Protein AF-A0A0F0GKJ9-F1 (afdb_monomer_lite)

Structure (mmCIF, N/CA/C/O backbone):
data_AF-A0A0F0GKJ9-F1
#
_entry.id   AF-A0A0F0GKJ9-F1
#
loop_
_atom_site.group_PDB
_atom_site.id
_atom_site.type_symbol
_atom_site.label_atom_id
_atom_site.label_alt_id
_atom_site.label_comp_id
_atom_site.label_asym_id
_atom_site.label_entity_id
_atom_site.label_seq_id
_atom_site.pdbx_PDB_ins_code
_atom_site.Cartn_x
_atom_site.Cartn_y
_atom_site.Cartn_z
_atom_site.occupancy
_atom_site.B_iso_or_equiv
_atom_site.auth_seq_id
_atom_site.auth_comp_id
_atom_site.auth_asym_id
_atom_site.auth_atom_id
_atom_site.pdbx_PDB_model_num
ATOM 1 N N . MET A 1 1 ? 2.400 -20.852 0.705 1.00 48.22 1 MET A N 1
ATOM 2 C CA . MET A 1 1 ? 1.815 -19.519 0.933 1.00 48.22 1 MET A CA 1
ATOM 3 C C . MET A 1 1 ? 2.844 -18.788 1.758 1.00 48.22 1 MET A C 1
ATOM 5 O O . MET A 1 1 ? 2.996 -19.125 2.924 1.00 48.22 1 MET A O 1
ATOM 9 N N . GLU A 1 2 ? 3.649 -17.947 1.120 1.00 63.81 2 GLU A N 1
ATOM 10 C CA . GLU A 1 2 ? 4.568 -17.064 1.841 1.00 63.81 2 GLU A CA 1
ATOM 11 C C . GLU A 1 2 ? 3.755 -15.886 2.392 1.00 63.81 2 GLU A C 1
ATOM 13 O O . GLU A 1 2 ? 2.778 -15.458 1.771 1.00 63.81 2 GLU A O 1
ATOM 18 N N . GLY A 1 3 ? 4.054 -15.487 3.629 1.00 77.69 3 GLY A N 1
ATOM 19 C CA . GLY A 1 3 ? 3.411 -14.355 4.296 1.00 77.69 3 GLY A CA 1
ATOM 20 C C . GLY A 1 3 ? 3.979 -13.022 3.810 1.00 77.69 3 GLY A C 1
ATOM 21 O O . GLY A 1 3 ? 4.722 -12.982 2.834 1.00 77.69 3 GLY A O 1
ATOM 22 N N . LEU A 1 4 ? 3.650 -11.929 4.503 1.00 86.44 4 LEU A N 1
ATOM 23 C CA . LEU A 1 4 ? 4.326 -10.653 4.262 1.00 86.44 4 LEU A CA 1
ATOM 24 C C . LEU A 1 4 ? 5.815 -10.754 4.637 1.00 86.44 4 LEU A C 1
ATOM 26 O O . LEU A 1 4 ? 6.140 -11.444 5.612 1.00 86.44 4 LEU A O 1
ATOM 30 N N . PRO A 1 5 ? 6.709 -10.074 3.899 1.00 85.38 5 PRO A N 1
ATOM 31 C CA . PRO A 1 5 ? 8.111 -9.988 4.281 1.00 85.38 5 PRO A CA 1
ATOM 32 C C . PRO A 1 5 ? 8.245 -9.255 5.622 1.00 85.38 5 PRO A C 1
ATOM 34 O O . PRO A 1 5 ? 7.484 -8.335 5.908 1.00 85.38 5 PRO A O 1
ATOM 37 N N . ALA A 1 6 ? 9.216 -9.656 6.446 1.00 81.75 6 ALA A N 1
ATOM 38 C CA . ALA A 1 6 ? 9.516 -8.940 7.689 1.00 81.75 6 ALA A CA 1
ATOM 39 C C . ALA A 1 6 ? 10.100 -7.544 7.415 1.00 81.75 6 ALA A C 1
ATOM 41 O O . ALA A 1 6 ? 9.825 -6.610 8.156 1.00 81.75 6 ALA A O 1
ATOM 42 N N . GLN A 1 7 ? 10.878 -7.417 6.339 1.00 80.62 7 GLN A N 1
ATOM 43 C CA . GLN A 1 7 ? 11.460 -6.164 5.880 1.00 80.62 7 GLN A CA 1
ATOM 44 C C . GLN A 1 7 ? 11.441 -6.136 4.351 1.00 80.62 7 GLN A C 1
ATOM 46 O O . GLN A 1 7 ? 11.796 -7.121 3.699 1.00 80.62 7 GLN A O 1
ATOM 51 N N . HIS A 1 8 ? 11.006 -5.015 3.797 1.00 89.12 8 HIS A N 1
ATOM 52 C CA . HIS A 1 8 ? 10.960 -4.708 2.378 1.00 89.12 8 HIS A CA 1
ATOM 53 C C . HIS A 1 8 ? 11.081 -3.185 2.227 1.00 89.12 8 HIS A C 1
ATOM 55 O O . HIS A 1 8 ? 10.686 -2.436 3.111 1.00 89.12 8 HIS A O 1
ATOM 61 N N . GLU A 1 9 ? 11.600 -2.694 1.112 1.00 86.94 9 GLU A N 1
ATOM 62 C CA . GLU A 1 9 ? 11.863 -1.253 0.937 1.00 86.94 9 GLU A CA 1
ATOM 63 C C . GLU A 1 9 ? 10.610 -0.388 1.017 1.00 86.94 9 GLU A C 1
ATOM 65 O O . GLU A 1 9 ? 10.639 0.735 1.497 1.00 86.94 9 GLU A O 1
ATOM 70 N N . LEU A 1 10 ? 9.489 -0.948 0.576 1.00 91.44 10 LEU A N 1
ATOM 71 C CA . LEU A 1 10 ? 8.177 -0.317 0.668 1.00 91.44 10 LEU A CA 1
ATOM 72 C C . LEU A 1 10 ? 7.390 -0.701 1.928 1.00 91.44 10 LEU A C 1
ATOM 74 O O . LEU A 1 10 ? 6.224 -0.328 2.045 1.00 91.44 10 LEU A O 1
ATOM 78 N N . PHE A 1 11 ? 7.948 -1.532 2.810 1.00 93.75 11 PHE A N 1
ATOM 79 C CA . PHE A 1 11 ? 7.198 -2.095 3.928 1.00 93.75 11 PHE A CA 1
ATOM 80 C C . PHE A 1 11 ? 8.101 -2.607 5.057 1.00 93.75 11 PHE A C 1
ATOM 82 O O . PHE A 1 11 ? 8.831 -3.584 4.900 1.00 93.75 11 PHE A O 1
ATOM 89 N N . ASP A 1 12 ? 7.947 -2.012 6.233 1.00 94.38 12 ASP A N 1
ATOM 90 C CA . ASP A 1 12 ? 8.527 -2.482 7.489 1.00 94.38 12 ASP A CA 1
ATOM 91 C C . ASP A 1 12 ? 7.428 -3.113 8.355 1.00 94.38 12 ASP A C 1
ATOM 93 O O . ASP A 1 12 ? 6.421 -2.463 8.669 1.00 94.38 12 ASP A O 1
ATOM 97 N N . ALA A 1 13 ? 7.588 -4.391 8.706 1.00 94.25 13 ALA A N 1
ATOM 98 C CA . ALA A 1 13 ? 6.604 -5.107 9.507 1.00 94.25 13 ALA A CA 1
ATOM 99 C C . ALA A 1 13 ? 6.689 -4.683 10.973 1.00 94.25 13 ALA A C 1
ATOM 101 O O . ALA A 1 13 ? 7.762 -4.626 11.569 1.00 94.25 13 ALA A O 1
ATOM 102 N N . PHE A 1 14 ? 5.534 -4.484 11.598 1.00 94.06 14 PHE A N 1
ATOM 103 C CA . PHE A 1 14 ? 5.486 -4.266 13.038 1.00 94.06 14 PHE A CA 1
ATOM 104 C C . PHE A 1 14 ? 5.864 -5.529 13.806 1.00 94.06 14 PHE A C 1
ATOM 106 O O . PHE A 1 14 ? 5.479 -6.648 13.444 1.00 94.06 14 PHE A O 1
ATOM 113 N N . GLY A 1 15 ? 6.573 -5.348 14.923 1.00 90.31 15 GLY A N 1
ATOM 114 C CA . GLY A 1 15 ? 6.761 -6.414 15.888 1.00 90.31 15 GLY A CA 1
ATOM 115 C C . GLY A 1 15 ? 5.410 -6.903 16.433 1.00 90.31 15 GLY A C 1
ATOM 116 O O . GLY A 1 15 ? 4.432 -6.153 16.458 1.00 90.31 15 GLY A O 1
ATOM 117 N N . PRO A 1 16 ? 5.314 -8.145 16.942 1.00 87.00 16 PRO A N 1
ATOM 118 C CA . PRO A 1 16 ? 4.045 -8.697 17.427 1.00 87.00 16 PRO A CA 1
ATOM 119 C C . PRO A 1 16 ? 3.334 -7.844 18.491 1.00 87.00 16 PRO A C 1
ATOM 121 O O . PRO A 1 16 ? 2.112 -7.885 18.590 1.00 87.00 16 PRO A O 1
ATOM 124 N N . SER A 1 17 ? 4.086 -7.084 19.294 1.00 88.56 17 SER A N 1
ATOM 125 C CA . SER A 1 17 ? 3.555 -6.176 20.321 1.00 88.56 17 SER A CA 1
ATOM 126 C C . SER A 1 17 ? 3.095 -4.817 19.789 1.00 88.56 17 SER A C 1
ATOM 128 O O . SER A 1 17 ? 2.446 -4.078 20.522 1.00 88.56 17 SER A O 1
ATOM 130 N N . GLU A 1 18 ? 3.456 -4.478 18.555 1.00 90.75 18 GLU A N 1
ATOM 131 C CA . GLU A 1 18 ? 3.149 -3.201 17.900 1.00 90.75 18 GLU A CA 1
ATOM 132 C C . GLU A 1 18 ? 1.923 -3.304 16.982 1.00 90.75 18 GLU A C 1
ATOM 134 O O . GLU A 1 18 ? 1.378 -2.291 16.555 1.00 90.75 18 GLU A O 1
ATOM 139 N N . VAL A 1 19 ? 1.448 -4.522 16.708 1.00 92.38 19 VAL A N 1
ATOM 140 C CA . VAL A 1 19 ? 0.194 -4.754 15.986 1.00 92.38 19 VAL A CA 1
ATOM 141 C C . VAL A 1 19 ? -0.979 -4.276 16.841 1.00 92.38 19 VAL A C 1
ATOM 143 O O . VAL A 1 19 ? -1.277 -4.843 17.896 1.00 92.38 19 VAL A O 1
ATOM 146 N N . THR A 1 20 ? -1.678 -3.247 16.367 1.00 95.25 20 THR A N 1
ATOM 147 C CA . THR A 1 20 ? -2.812 -2.627 17.063 1.00 95.25 20 THR A CA 1
ATOM 148 C C . THR A 1 20 ? -4.071 -2.650 16.209 1.00 95.25 20 THR A C 1
ATOM 150 O O . THR A 1 20 ? -4.022 -2.628 14.981 1.00 95.25 20 THR A O 1
ATOM 153 N N . VAL A 1 21 ? -5.232 -2.681 16.868 1.00 96.56 21 VAL A N 1
ATOM 154 C CA . VAL A 1 21 ? -6.512 -2.355 16.232 1.00 96.56 21 VAL A CA 1
ATOM 155 C C . VAL A 1 21 ? -6.944 -0.988 16.730 1.00 96.56 21 VAL A C 1
ATOM 157 O O . VAL A 1 21 ? -7.144 -0.797 17.929 1.00 96.56 21 VAL A O 1
ATOM 160 N N . GLU A 1 22 ? -7.125 -0.052 15.811 1.00 95.50 22 GLU A N 1
ATOM 161 C CA . GLU A 1 22 ? -7.543 1.314 16.109 1.00 95.50 22 GLU A CA 1
ATOM 162 C C . GLU A 1 22 ? -8.843 1.631 15.369 1.00 95.50 22 GLU A C 1
ATOM 164 O O . GLU A 1 22 ? -9.114 1.110 14.287 1.00 95.50 22 GLU A O 1
ATOM 169 N N . THR A 1 23 ? -9.678 2.481 15.964 1.00 95.88 23 THR A N 1
ATOM 170 C CA . THR A 1 23 ? -10.858 3.033 15.288 1.00 95.88 23 THR A CA 1
ATOM 171 C C . THR A 1 23 ? -10.565 4.476 14.927 1.00 95.88 23 THR A C 1
ATOM 173 O O . THR A 1 23 ? -10.354 5.305 15.810 1.00 95.88 23 THR A O 1
ATOM 176 N N . LEU A 1 24 ? -10.544 4.768 13.630 1.00 92.19 24 LEU A N 1
ATOM 177 C CA . LEU A 1 24 ? -10.301 6.110 13.119 1.00 92.19 24 LEU A CA 1
ATOM 178 C C . LEU A 1 24 ? -11.505 7.020 13.387 1.00 92.19 24 LEU A C 1
ATOM 180 O O . LEU A 1 24 ? -12.622 6.557 13.621 1.00 92.19 24 LEU A O 1
ATOM 184 N N . THR A 1 25 ? -11.311 8.333 13.265 1.00 89.12 25 THR A N 1
ATOM 185 C CA . THR A 1 25 ? -12.385 9.340 13.382 1.00 89.12 25 THR A CA 1
ATOM 186 C C . THR A 1 25 ? -13.521 9.135 12.376 1.00 89.12 25 THR A C 1
ATOM 188 O O . THR A 1 25 ? -14.659 9.507 12.649 1.00 89.12 25 THR A O 1
ATOM 191 N N . SER A 1 26 ? -13.240 8.485 11.242 1.00 88.44 26 SER A N 1
ATOM 192 C CA . SER A 1 26 ? -14.238 8.058 10.253 1.00 88.44 26 SER A CA 1
ATOM 193 C C . SER A 1 26 ? -15.136 6.903 10.723 1.00 88.44 26 SER A C 1
ATOM 195 O O . SER A 1 26 ? -16.096 6.559 10.036 1.00 88.44 26 SER A O 1
ATOM 197 N N . GLY A 1 27 ? -14.829 6.277 11.864 1.00 92.44 27 GLY A N 1
ATOM 198 C CA . GLY A 1 27 ? -15.495 5.078 12.377 1.00 92.44 27 GLY A CA 1
ATOM 199 C C . GLY A 1 27 ? -14.968 3.765 11.790 1.00 92.44 27 GLY A C 1
ATOM 200 O O . GLY A 1 27 ? -15.430 2.695 12.183 1.00 92.44 27 GLY A O 1
ATOM 201 N N . ARG A 1 28 ? -13.999 3.816 10.866 1.00 93.81 28 ARG A N 1
ATOM 202 C CA . ARG A 1 28 ? -13.346 2.621 10.312 1.00 93.81 28 ARG 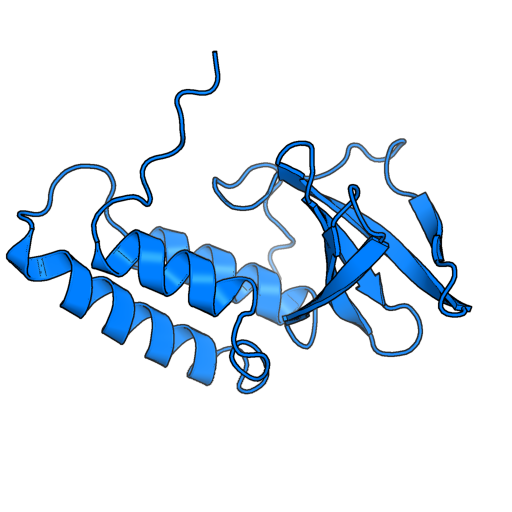A CA 1
ATOM 203 C C . ARG A 1 28 ? -12.416 2.003 11.351 1.00 93.81 28 ARG A C 1
ATOM 205 O O . ARG A 1 28 ? -11.610 2.714 11.947 1.00 93.81 28 ARG A O 1
ATOM 212 N N . SER A 1 29 ? -12.506 0.688 11.537 1.00 97.38 29 SER A N 1
ATOM 213 C CA . SER A 1 29 ? -11.588 -0.062 12.395 1.00 97.38 29 SER A CA 1
ATOM 214 C C . SER A 1 29 ? -10.490 -0.703 11.551 1.00 97.38 29 SER A C 1
ATOM 216 O O . SER A 1 29 ? -10.782 -1.488 10.643 1.00 97.38 29 SER A O 1
ATOM 218 N N . ILE A 1 30 ? -9.244 -0.344 11.848 1.00 98.12 30 ILE A N 1
ATOM 219 C CA . ILE A 1 30 ? -8.048 -0.741 11.108 1.00 98.12 30 ILE A CA 1
ATOM 220 C C . ILE A 1 30 ? -7.145 -1.574 12.021 1.00 98.12 30 ILE A C 1
ATOM 222 O O . ILE A 1 30 ? -6.840 -1.154 13.135 1.00 98.12 30 ILE A O 1
ATOM 226 N N . LEU A 1 31 ? -6.718 -2.743 11.542 1.00 97.69 31 LEU A N 1
ATOM 227 C CA . LEU A 1 31 ? -5.650 -3.540 12.147 1.00 97.69 31 LEU A CA 1
ATOM 228 C C . LEU A 1 31 ? -4.318 -3.126 11.515 1.00 97.69 31 LEU A C 1
ATOM 230 O O . LEU A 1 31 ? -4.056 -3.494 10.371 1.00 97.69 31 LEU A O 1
ATOM 234 N N . PHE A 1 32 ? -3.491 -2.378 12.234 1.00 97.56 32 PHE A N 1
ATOM 235 C CA . PHE A 1 32 ? -2.178 -1.948 11.763 1.00 97.56 32 PHE A CA 1
ATOM 236 C C . PHE A 1 32 ? -1.143 -3.064 11.889 1.00 97.56 32 PHE A C 1
ATOM 238 O O . PHE A 1 32 ? -1.073 -3.736 12.917 1.00 97.56 32 PHE A O 1
ATOM 245 N N . PHE A 1 33 ? -0.345 -3.265 10.840 1.00 96.31 33 PHE A N 1
ATOM 246 C CA . PHE A 1 33 ? 0.608 -4.381 10.766 1.00 96.31 33 PHE A CA 1
ATOM 247 C C . PHE A 1 33 ? 1.990 -4.003 10.217 1.00 96.31 33 PHE A C 1
ATOM 249 O O . PHE A 1 33 ? 2.879 -4.852 10.165 1.00 96.31 33 PHE A O 1
ATOM 256 N N . GLY A 1 34 ? 2.186 -2.752 9.809 1.00 95.88 34 GLY A N 1
ATOM 257 C CA . GLY A 1 34 ? 3.481 -2.252 9.368 1.00 95.88 34 GLY A CA 1
ATOM 258 C C . GLY A 1 34 ? 3.410 -0.800 8.929 1.00 95.88 34 GLY A C 1
ATOM 259 O O . GLY A 1 34 ? 2.376 -0.142 9.073 1.00 95.88 34 GLY A O 1
ATOM 260 N N . ARG A 1 35 ? 4.502 -0.302 8.364 1.00 95.56 35 ARG A N 1
ATOM 261 C CA . ARG A 1 35 ? 4.628 1.081 7.888 1.00 95.56 35 ARG A CA 1
ATOM 262 C C . ARG A 1 35 ? 5.436 1.165 6.603 1.00 95.56 35 ARG A C 1
ATOM 264 O O . ARG A 1 35 ? 6.205 0.263 6.293 1.00 95.56 35 ARG A O 1
ATOM 271 N N . TYR A 1 36 ? 5.233 2.252 5.871 1.00 93.25 36 TYR A N 1
ATOM 272 C CA . TYR A 1 36 ? 6.097 2.651 4.763 1.00 93.25 36 TYR A CA 1
ATOM 273 C C . TYR A 1 36 ? 7.209 3.582 5.257 1.00 93.25 36 TYR A C 1
ATOM 275 O O . TYR A 1 36 ? 8.377 3.375 4.961 1.00 93.25 36 TYR A O 1
ATOM 283 N N . ASN A 1 37 ? 6.835 4.577 6.063 1.00 91.25 37 ASN A N 1
ATOM 284 C CA . ASN A 1 37 ? 7.721 5.543 6.707 1.00 91.25 37 ASN A CA 1
ATOM 285 C C . ASN A 1 37 ? 7.082 6.012 8.028 1.00 91.25 37 ASN A C 1
ATOM 287 O O . ASN A 1 37 ? 6.023 5.515 8.422 1.00 91.25 37 ASN A O 1
ATOM 291 N N . ASP A 1 38 ? 7.694 6.985 8.701 1.00 89.56 38 ASP A N 1
ATOM 292 C CA . ASP A 1 38 ? 7.212 7.513 9.987 1.00 89.56 38 ASP A CA 1
ATOM 293 C C . ASP A 1 38 ? 5.831 8.184 9.928 1.00 89.56 38 ASP A C 1
ATOM 295 O O . ASP A 1 38 ? 5.204 8.393 10.961 1.00 89.56 38 ASP A O 1
ATOM 299 N N . TRP A 1 39 ? 5.328 8.500 8.734 1.00 92.38 39 TRP A N 1
ATOM 300 C CA . TRP A 1 39 ? 4.059 9.205 8.542 1.00 92.38 39 TRP A CA 1
ATOM 301 C C . TRP A 1 39 ? 2.969 8.336 7.916 1.00 92.38 39 TRP A C 1
ATOM 303 O O . TRP A 1 39 ? 1.827 8.788 7.796 1.00 92.38 39 TRP A O 1
ATOM 313 N N . GLN A 1 40 ? 3.297 7.117 7.487 1.00 95.25 40 GLN A N 1
ATOM 314 C CA . GLN A 1 40 ? 2.400 6.254 6.724 1.00 95.25 40 GLN A CA 1
ATOM 315 C C . GLN A 1 40 ? 2.415 4.832 7.275 1.00 95.25 40 GLN A C 1
ATOM 317 O O . GLN A 1 40 ? 3.375 4.079 7.095 1.00 95.25 40 GLN A O 1
ATOM 322 N N . ARG A 1 41 ? 1.300 4.440 7.897 1.00 96.81 41 ARG A N 1
ATOM 323 C CA . ARG A 1 41 ? 1.089 3.088 8.428 1.00 96.81 41 ARG A CA 1
ATOM 324 C C . ARG A 1 41 ? 0.204 2.265 7.504 1.00 96.81 41 ARG A C 1
ATOM 326 O O . ARG A 1 41 ? -0.823 2.746 7.028 1.00 96.81 41 ARG A O 1
ATOM 333 N N . PHE A 1 42 ? 0.558 1.002 7.306 1.00 97.94 42 PHE A N 1
ATOM 334 C CA . PHE A 1 42 ? -0.290 0.032 6.630 1.00 97.94 42 PHE A CA 1
ATOM 335 C C . PHE A 1 42 ? -1.171 -0.709 7.622 1.00 97.94 42 PHE A C 1
ATOM 337 O O . PHE A 1 42 ? -0.735 -1.148 8.692 1.00 97.94 42 PHE A O 1
ATOM 344 N N . GLY A 1 43 ? -2.423 -0.898 7.229 1.00 97.75 43 GLY A N 1
ATOM 345 C CA . GLY A 1 43 ? -3.369 -1.671 8.006 1.00 97.75 43 GLY A CA 1
ATOM 346 C C . GLY A 1 43 ? -4.388 -2.394 7.146 1.00 97.75 43 GLY A C 1
ATOM 347 O O . GLY A 1 43 ? -4.526 -2.136 5.953 1.00 97.75 43 GLY A O 1
ATOM 348 N N . VAL A 1 44 ? -5.096 -3.331 7.765 1.00 98.31 44 VAL A N 1
ATOM 349 C CA . VAL A 1 44 ? -6.247 -4.005 7.169 1.00 98.31 44 VAL A CA 1
ATOM 350 C C . VAL A 1 44 ? -7.510 -3.333 7.678 1.00 98.31 44 VAL A C 1
ATOM 352 O O . VAL A 1 44 ? -7.750 -3.286 8.885 1.00 98.31 44 VAL A O 1
ATOM 355 N N . ASP A 1 45 ? -8.343 -2.847 6.764 1.00 97.88 45 ASP A N 1
ATOM 356 C CA . ASP A 1 45 ? -9.708 -2.459 7.098 1.00 97.88 45 ASP A CA 1
ATOM 357 C C . ASP A 1 45 ? -10.494 -3.712 7.498 1.00 97.88 45 ASP A C 1
ATOM 359 O O . ASP A 1 45 ? -10.732 -4.608 6.687 1.00 97.88 45 ASP A O 1
ATOM 363 N N . THR A 1 46 ? -10.894 -3.785 8.765 1.00 97.56 46 THR A N 1
ATOM 364 C CA . THR A 1 46 ? -11.492 -4.996 9.349 1.00 97.56 46 THR A CA 1
ATOM 365 C C . THR A 1 46 ? -12.875 -5.332 8.790 1.00 97.56 46 THR A C 1
ATOM 367 O O . THR A 1 46 ? -13.313 -6.476 8.907 1.00 97.56 46 THR A O 1
ATOM 370 N N . ALA A 1 47 ? -13.561 -4.374 8.159 1.00 97.31 47 ALA A N 1
ATOM 371 C CA . ALA A 1 47 ? -14.862 -4.606 7.543 1.00 97.31 47 ALA A CA 1
ATOM 372 C C . ALA A 1 47 ? -14.736 -5.216 6.141 1.00 97.31 47 ALA A C 1
ATOM 374 O O . ALA A 1 47 ? -15.619 -5.959 5.713 1.00 97.31 47 ALA A O 1
ATOM 375 N N . THR A 1 48 ? -13.657 -4.900 5.419 1.00 96.94 48 THR A N 1
ATOM 376 C CA . THR A 1 48 ? -13.499 -5.273 4.000 1.00 96.94 48 THR A CA 1
ATOM 377 C C . THR A 1 48 ? -12.367 -6.261 3.732 1.00 96.94 48 THR A C 1
ATOM 379 O O . THR A 1 48 ? -12.389 -6.942 2.711 1.00 96.94 48 THR A O 1
ATOM 382 N N . GLY A 1 49 ? -11.380 -6.349 4.624 1.00 97.50 49 GLY A N 1
ATOM 383 C CA . GLY A 1 49 ? -10.142 -7.098 4.407 1.00 97.50 49 GLY A CA 1
ATOM 384 C C . GLY A 1 49 ? -9.132 -6.394 3.492 1.00 97.50 49 GLY A C 1
ATOM 385 O O . GLY A 1 49 ? -8.064 -6.955 3.241 1.00 97.50 49 GLY A O 1
ATOM 386 N N . ALA A 1 50 ? -9.439 -5.184 3.011 1.00 98.25 50 ALA A N 1
ATOM 387 C CA . ALA A 1 50 ? -8.547 -4.415 2.153 1.00 98.25 50 ALA A CA 1
ATOM 388 C C . ALA A 1 50 ? -7.345 -3.875 2.934 1.00 98.25 50 ALA A C 1
ATOM 390 O O . ALA A 1 50 ? -7.481 -3.429 4.075 1.00 98.25 50 ALA A O 1
ATOM 391 N N . VAL A 1 51 ? -6.181 -3.877 2.290 1.00 98.44 51 VAL A N 1
ATOM 392 C CA . VAL A 1 51 ? -4.995 -3.174 2.774 1.00 98.44 51 VAL A CA 1
ATOM 393 C C . VAL A 1 51 ? -5.130 -1.701 2.427 1.00 98.44 51 VAL A C 1
ATOM 395 O O . VAL A 1 51 ? -5.397 -1.329 1.279 1.00 98.44 51 VAL A O 1
ATOM 398 N N . VAL A 1 52 ? -4.922 -0.872 3.437 1.00 98.31 52 VAL A N 1
ATOM 399 C CA . VAL A 1 52 ? -4.965 0.579 3.354 1.00 98.31 52 VAL A CA 1
ATOM 400 C C . VAL A 1 52 ? -3.675 1.177 3.888 1.00 98.31 52 VAL A C 1
ATOM 402 O O . VAL A 1 52 ? -3.005 0.571 4.725 1.00 98.31 52 VAL A O 1
ATOM 405 N N . VAL A 1 53 ? -3.363 2.382 3.430 1.00 97.69 53 VAL A N 1
ATOM 406 C CA . VAL A 1 53 ? -2.361 3.257 4.034 1.00 97.69 53 VAL A CA 1
ATOM 407 C C . VAL A 1 53 ? -3.090 4.357 4.797 1.00 97.69 53 VAL A C 1
ATOM 409 O O . VAL A 1 53 ? -4.060 4.926 4.295 1.00 97.69 53 VAL A O 1
ATOM 412 N N . VAL A 1 54 ? -2.660 4.626 6.024 1.00 96.94 54 VAL A N 1
ATOM 413 C CA . VAL A 1 54 ? -3.169 5.718 6.856 1.00 96.94 54 VAL A CA 1
ATOM 414 C C . VAL A 1 54 ? -2.062 6.744 7.021 1.00 96.94 54 VAL A C 1
ATOM 416 O O . VAL A 1 54 ? -0.965 6.399 7.461 1.00 96.94 54 VAL A O 1
ATOM 419 N N . HIS A 1 55 ? -2.360 7.991 6.670 1.00 94.50 55 HIS A N 1
ATOM 420 C CA . HIS A 1 55 ? -1.448 9.117 6.836 1.00 94.50 55 HIS A CA 1
ATOM 421 C C . HIS A 1 55 ? -1.624 9.709 8.235 1.00 94.50 55 HIS A C 1
ATOM 423 O O . HIS A 1 55 ? -2.716 10.144 8.595 1.00 94.50 55 HIS A O 1
ATOM 429 N N . GLU A 1 56 ? -0.569 9.734 9.046 1.00 89.88 56 GLU A N 1
ATOM 430 C CA . GLU A 1 56 ? -0.673 10.167 10.447 1.00 89.88 56 GLU A CA 1
ATOM 431 C C . GLU A 1 56 ? -0.947 11.665 10.605 1.00 89.88 56 GLU A C 1
ATOM 433 O O . GLU A 1 56 ? -1.567 12.089 11.581 1.00 89.88 56 GLU A O 1
ATOM 438 N N . SER A 1 57 ? -0.517 12.472 9.634 1.00 89.19 57 SER A N 1
ATOM 439 C CA . SER A 1 57 ? -0.652 13.929 9.674 1.00 89.19 57 SER A CA 1
ATOM 440 C C . SER A 1 57 ? -2.108 14.399 9.622 1.00 89.19 57 SER A C 1
ATOM 442 O O . SER A 1 57 ? -2.456 15.387 10.272 1.00 89.19 57 SER A O 1
ATOM 444 N N . ASP A 1 58 ? -2.967 13.700 8.877 1.00 90.12 58 ASP A N 1
ATOM 445 C CA . ASP A 1 58 ? -4.361 14.093 8.649 1.00 90.12 58 ASP A CA 1
ATOM 446 C C . ASP A 1 58 ? -5.386 12.965 8.862 1.00 90.12 58 ASP A C 1
ATOM 448 O O . ASP A 1 58 ? -6.592 13.201 8.764 1.00 90.12 58 ASP A O 1
ATOM 452 N N . ASN A 1 59 ? -4.936 11.759 9.227 1.00 88.56 59 ASN A N 1
ATOM 453 C CA . ASN A 1 59 ? -5.744 10.541 9.355 1.00 88.56 59 ASN A CA 1
ATOM 454 C C . ASN A 1 59 ? -6.506 10.157 8.074 1.00 88.56 59 ASN A C 1
ATOM 456 O O . ASN A 1 59 ? -7.510 9.435 8.137 1.00 88.56 59 ASN A O 1
ATOM 460 N N . SER A 1 60 ? -6.057 10.630 6.909 1.00 93.25 60 SER A N 1
ATOM 461 C CA . SER A 1 60 ? -6.593 10.186 5.628 1.00 93.25 60 SER A CA 1
ATOM 462 C C . SER A 1 60 ? -6.239 8.719 5.385 1.00 93.25 60 SER A C 1
ATOM 464 O O . SER A 1 60 ? -5.223 8.204 5.856 1.00 93.25 60 SER A O 1
ATOM 466 N N . VAL A 1 61 ? -7.129 8.021 4.678 1.00 96.06 61 VAL A N 1
ATOM 467 C CA . VAL A 1 61 ? -7.000 6.588 4.409 1.00 96.06 61 VAL A CA 1
ATOM 468 C C . VAL A 1 61 ? -7.054 6.359 2.911 1.00 96.06 61 VAL A C 1
ATOM 470 O O . VAL A 1 61 ? -8.101 6.585 2.303 1.00 96.06 61 VAL A O 1
ATOM 473 N N . GLY A 1 62 ? -5.955 5.869 2.351 1.00 96.56 62 GLY A N 1
ATOM 474 C CA . GLY A 1 62 ? -5.851 5.460 0.956 1.00 96.56 62 GLY A CA 1
ATOM 475 C C . GLY A 1 62 ? -5.962 3.947 0.804 1.00 96.56 62 GLY A C 1
ATOM 476 O O . GLY A 1 62 ? -5.486 3.182 1.644 1.00 96.56 62 GLY A O 1
ATOM 477 N N . HIS A 1 63 ? -6.590 3.491 -0.270 1.00 97.94 63 HIS A N 1
ATOM 478 C CA . HIS A 1 63 ? -6.571 2.087 -0.668 1.00 97.94 63 HIS A CA 1
ATOM 479 C C . HIS A 1 63 ? -5.232 1.713 -1.284 1.00 97.94 63 HIS A C 1
ATOM 481 O O . HIS A 1 63 ? -4.707 2.427 -2.134 1.00 97.94 63 HIS A O 1
ATOM 487 N N . VAL A 1 64 ? -4.719 0.550 -0.892 1.00 98.25 64 VAL A N 1
ATOM 488 C CA . VAL A 1 64 ? -3.460 0.009 -1.417 1.00 98.25 64 VAL A CA 1
ATOM 489 C C . VAL A 1 64 ? -3.748 -1.262 -2.199 1.00 98.25 64 VAL A C 1
ATOM 491 O O . VAL A 1 64 ? -3.418 -1.359 -3.378 1.00 98.25 64 VAL A O 1
ATOM 494 N N . ASN A 1 65 ? -4.424 -2.225 -1.571 1.00 98.50 65 ASN A N 1
ATOM 495 C CA . ASN A 1 65 ? -4.765 -3.496 -2.195 1.00 98.50 65 ASN A CA 1
ATOM 496 C C . ASN A 1 65 ? -6.051 -4.096 -1.613 1.00 98.50 65 ASN A C 1
ATOM 498 O O . ASN A 1 65 ? -6.420 -3.843 -0.472 1.00 98.50 65 ASN A O 1
ATOM 502 N N . ALA A 1 66 ? -6.719 -4.961 -2.368 1.00 98.25 66 ALA A N 1
ATOM 503 C CA . ALA A 1 66 ? -7.931 -5.661 -1.954 1.00 98.25 66 ALA A CA 1
ATOM 504 C C . ALA A 1 66 ? -7.707 -6.660 -0.805 1.00 98.25 66 ALA A C 1
ATOM 506 O O . ALA A 1 66 ? -8.659 -7.027 -0.122 1.00 98.25 66 ALA A O 1
ATOM 507 N N . SER A 1 67 ? -6.472 -7.128 -0.603 1.00 97.69 67 SER A N 1
ATOM 508 C CA . SER A 1 67 ? -6.112 -8.076 0.455 1.00 97.69 67 SER A CA 1
ATOM 509 C C . SER A 1 67 ? -4.617 -8.046 0.784 1.00 97.69 67 SER A C 1
ATOM 511 O O . SER A 1 67 ? -3.796 -7.594 -0.019 1.00 97.69 67 SER A O 1
ATOM 513 N N . VAL A 1 68 ? -4.249 -8.625 1.930 1.00 96.81 68 VAL A N 1
ATOM 514 C CA . VAL A 1 68 ? -2.844 -8.834 2.324 1.00 96.81 68 VAL A CA 1
ATOM 515 C C . VAL A 1 68 ? -2.095 -9.715 1.318 1.00 96.81 68 VAL A C 1
ATOM 517 O O . VAL A 1 68 ? -0.937 -9.455 1.012 1.00 96.81 68 VAL A O 1
ATOM 520 N N . THR A 1 69 ? -2.749 -10.729 0.743 1.00 96.19 69 THR A N 1
ATOM 521 C CA . THR A 1 69 ? -2.121 -11.615 -0.251 1.00 96.19 69 THR A CA 1
ATOM 522 C C . THR A 1 69 ? -1.784 -10.879 -1.543 1.00 96.19 69 THR A C 1
ATOM 524 O O . THR A 1 69 ? -0.718 -11.089 -2.116 1.00 96.19 69 THR A O 1
ATOM 527 N N . THR A 1 70 ? -2.684 -10.019 -2.021 1.00 97.19 70 THR A N 1
ATOM 528 C CA . THR A 1 70 ? -2.413 -9.187 -3.200 1.00 97.19 70 THR A CA 1
ATOM 529 C C . THR A 1 70 ? -1.349 -8.137 -2.910 1.00 97.19 70 THR A C 1
ATOM 531 O O . THR A 1 70 ? -0.501 -7.920 -3.763 1.00 97.19 70 THR A O 1
ATOM 534 N N . PHE A 1 71 ? -1.332 -7.568 -1.699 1.00 97.62 71 PHE A N 1
ATOM 535 C CA . PHE A 1 71 ? -0.275 -6.649 -1.277 1.00 97.62 71 PHE A CA 1
ATOM 536 C C . PHE A 1 71 ? 1.102 -7.325 -1.284 1.00 97.62 71 PHE A C 1
ATOM 538 O O . PHE A 1 71 ? 2.005 -6.832 -1.947 1.00 97.62 71 PHE A O 1
ATOM 545 N N . ALA A 1 72 ? 1.240 -8.503 -0.664 1.00 96.06 72 ALA A N 1
ATOM 546 C CA . ALA A 1 72 ? 2.492 -9.267 -0.671 1.00 96.06 72 ALA A CA 1
ATOM 547 C C . ALA A 1 72 ? 2.998 -9.540 -2.100 1.00 96.06 72 ALA A C 1
ATOM 549 O O . ALA A 1 72 ? 4.146 -9.260 -2.421 1.00 96.06 72 ALA A O 1
ATOM 550 N N . ARG A 1 73 ? 2.110 -9.986 -2.999 1.00 96.12 73 ARG A N 1
ATOM 551 C CA . ARG A 1 73 ? 2.462 -10.222 -4.410 1.00 96.12 73 ARG A CA 1
ATOM 552 C C . ARG A 1 73 ? 2.863 -8.942 -5.147 1.00 96.12 73 ARG A C 1
ATOM 554 O O . ARG A 1 73 ? 3.684 -9.014 -6.058 1.00 96.12 73 ARG A O 1
ATOM 561 N N . SER A 1 74 ? 2.264 -7.801 -4.804 1.00 96.62 74 SER A N 1
ATOM 562 C CA . SER A 1 74 ? 2.650 -6.496 -5.349 1.00 96.62 74 SER A CA 1
ATOM 563 C C . SER A 1 74 ? 4.045 -6.076 -4.878 1.00 96.62 74 SER A C 1
ATOM 565 O O . SER A 1 74 ? 4.805 -5.559 -5.692 1.00 96.62 74 SER A O 1
ATOM 567 N N . LEU A 1 75 ? 4.406 -6.349 -3.617 1.00 94.88 75 LEU A N 1
ATOM 568 C CA . LEU A 1 75 ? 5.767 -6.142 -3.104 1.00 94.88 75 LEU A CA 1
ATOM 569 C C . LEU A 1 75 ? 6.775 -7.029 -3.854 1.00 94.88 75 LEU A C 1
ATOM 571 O O . LEU A 1 75 ? 7.743 -6.517 -4.406 1.00 94.88 75 LEU A O 1
ATOM 575 N N . ASP A 1 76 ? 6.488 -8.324 -4.013 1.00 93.12 76 ASP A N 1
ATOM 576 C CA . ASP A 1 76 ? 7.354 -9.236 -4.781 1.00 93.12 76 ASP A CA 1
ATOM 577 C C . ASP A 1 76 ? 7.543 -8.770 -6.236 1.00 93.12 76 ASP A C 1
ATOM 579 O O . ASP A 1 76 ? 8.630 -8.868 -6.819 1.00 93.12 76 ASP A O 1
ATOM 583 N N . ALA A 1 77 ? 6.468 -8.261 -6.849 1.00 93.12 77 ALA A N 1
ATOM 584 C CA . ALA A 1 77 ? 6.509 -7.713 -8.197 1.00 93.12 77 ALA A CA 1
ATOM 585 C C . ALA A 1 77 ? 7.370 -6.450 -8.279 1.00 93.12 77 ALA A C 1
ATOM 587 O O . ALA A 1 77 ? 8.080 -6.291 -9.272 1.00 93.12 77 ALA A O 1
ATOM 588 N N . PHE A 1 78 ? 7.341 -5.593 -7.256 1.00 91.50 78 PHE A N 1
ATOM 589 C CA . PHE A 1 78 ? 8.210 -4.423 -7.167 1.00 91.50 78 PHE A CA 1
ATOM 590 C C . PHE A 1 78 ? 9.683 -4.844 -7.118 1.00 91.50 78 PHE A C 1
ATOM 592 O O . PHE A 1 78 ? 10.442 -4.462 -8.008 1.00 91.50 78 PHE A O 1
ATOM 599 N N . THR A 1 79 ? 10.061 -5.730 -6.187 1.00 87.62 79 THR A N 1
ATOM 600 C CA . THR A 1 79 ? 11.444 -6.239 -6.072 1.00 87.62 79 THR A CA 1
ATOM 601 C C . THR A 1 79 ? 11.936 -6.876 -7.374 1.00 87.62 79 THR A C 1
ATOM 603 O O . THR A 1 79 ? 13.103 -6.764 -7.738 1.00 87.62 79 THR A O 1
ATOM 606 N N . SER A 1 80 ? 11.044 -7.558 -8.097 1.00 85.56 80 SER A N 1
ATOM 607 C CA . SER A 1 80 ? 11.389 -8.234 -9.353 1.00 85.56 80 SER A CA 1
ATOM 608 C C . SER A 1 80 ? 11.511 -7.284 -10.550 1.00 85.56 80 SER A C 1
ATOM 610 O O . SER A 1 80 ? 12.179 -7.626 -11.526 1.00 85.56 80 SER A O 1
ATOM 612 N N . SER A 1 81 ? 10.829 -6.134 -10.519 1.00 78.38 81 SER A N 1
ATOM 613 C CA . SER A 1 81 ? 10.706 -5.226 -11.672 1.00 78.38 81 SER A CA 1
ATOM 614 C C . SER A 1 81 ? 11.658 -4.036 -11.601 1.00 78.38 81 SER A C 1
ATOM 616 O O . SER A 1 81 ? 12.074 -3.541 -12.650 1.00 78.38 81 SER A O 1
ATOM 618 N N . CYS A 1 82 ? 12.017 -3.596 -10.395 1.00 72.75 82 CYS A N 1
ATOM 619 C CA . CYS A 1 82 ? 12.853 -2.424 -10.165 1.00 72.75 82 CYS A CA 1
ATOM 620 C C . CYS A 1 82 ? 14.290 -2.846 -9.809 1.00 72.75 82 CYS A C 1
ATOM 622 O O . CYS A 1 82 ? 14.562 -3.181 -8.658 1.00 72.75 82 CYS A O 1
ATOM 624 N N . PRO A 1 83 ? 15.236 -2.875 -10.771 1.00 61.41 83 PRO A N 1
ATOM 625 C CA . PRO A 1 83 ? 16.630 -3.152 -10.455 1.00 61.41 83 PRO A CA 1
ATOM 626 C C . PRO A 1 83 ? 17.254 -1.950 -9.745 1.00 61.41 83 PRO A C 1
ATOM 628 O O . PRO A 1 83 ? 17.294 -0.844 -10.281 1.00 61.41 83 PRO A O 1
ATOM 631 N N . PHE A 1 84 ? 17.793 -2.189 -8.556 1.00 55.31 84 PHE A N 1
ATOM 632 C CA . PHE A 1 84 ? 18.542 -1.201 -7.786 1.00 55.31 84 PHE A CA 1
ATOM 633 C C . PHE A 1 84 ? 19.708 -0.613 -8.589 1.00 55.31 84 PHE A C 1
ATOM 635 O O . PHE A 1 84 ? 20.599 -1.339 -9.036 1.00 55.31 84 PHE A O 1
ATOM 642 N N . GLY A 1 85 ? 19.694 0.712 -8.763 1.00 53.72 85 GLY A N 1
ATOM 643 C CA . GLY A 1 85 ? 20.882 1.531 -9.020 1.00 53.72 85 GLY A CA 1
ATOM 644 C C . GLY A 1 85 ? 21.691 1.259 -10.294 1.00 53.72 85 GLY A C 1
ATOM 645 O O . GLY A 1 85 ? 22.902 1.464 -10.261 1.00 53.72 85 GLY A O 1
ATOM 646 N N . SER A 1 86 ? 21.101 0.786 -11.401 1.00 51.72 86 SER A N 1
ATOM 647 C CA . SER A 1 86 ? 21.904 0.463 -12.604 1.00 51.72 86 SER A CA 1
ATOM 648 C C . SER A 1 86 ? 21.315 0.802 -13.975 1.00 51.72 86 SER A C 1
ATOM 650 O O . SER A 1 86 ? 21.947 0.468 -14.979 1.00 51.72 86 SER A O 1
ATOM 652 N N . ARG A 1 87 ? 20.157 1.463 -14.064 1.00 55.47 87 ARG A N 1
ATOM 653 C CA . ARG A 1 87 ? 19.562 1.814 -15.362 1.00 55.47 87 ARG A CA 1
ATOM 654 C C . ARG A 1 87 ? 19.708 3.299 -15.667 1.00 55.47 87 ARG A C 1
ATOM 656 O O . ARG A 1 87 ? 19.508 4.133 -14.796 1.00 55.47 87 ARG A O 1
ATOM 663 N N . GLU A 1 88 ? 20.114 3.589 -16.901 1.00 59.91 88 GLU A N 1
ATOM 664 C CA . GLU A 1 88 ? 20.121 4.938 -17.468 1.00 59.91 88 GLU A CA 1
ATOM 665 C C . GLU A 1 88 ? 18.681 5.483 -17.503 1.00 59.91 88 GLU A C 1
ATOM 667 O O . GLU A 1 88 ? 17.730 4.708 -17.647 1.00 59.91 88 GLU A O 1
ATOM 672 N N . ASP A 1 89 ? 18.527 6.807 -17.395 1.00 59.06 89 ASP A N 1
ATOM 673 C CA . ASP A 1 89 ? 17.237 7.513 -17.278 1.00 59.06 89 ASP A CA 1
ATOM 674 C C . ASP A 1 89 ? 16.181 7.084 -18.323 1.00 59.06 89 ASP A C 1
ATOM 676 O O . ASP A 1 89 ? 14.980 7.157 -18.070 1.00 59.06 89 ASP A O 1
ATOM 680 N N . GLU A 1 90 ? 16.615 6.589 -19.488 1.00 60.56 90 GLU A N 1
ATOM 681 C CA . GLU A 1 90 ? 15.756 6.158 -20.599 1.00 60.56 90 GLU A CA 1
ATOM 682 C C . GLU A 1 90 ? 14.894 4.912 -20.291 1.00 60.56 90 GLU A C 1
ATOM 684 O O . GLU A 1 90 ? 13.903 4.668 -20.985 1.00 60.56 90 GLU A O 1
ATOM 689 N N . GLU A 1 91 ? 15.205 4.128 -19.250 1.00 79.88 91 GLU A N 1
ATOM 690 C CA . GLU A 1 91 ? 14.447 2.906 -18.921 1.00 79.88 91 GLU A CA 1
ATOM 691 C C . GLU A 1 91 ? 13.439 3.071 -17.764 1.00 79.88 91 GLU A C 1
ATOM 693 O O . GLU A 1 91 ? 12.601 2.186 -17.567 1.00 79.88 91 GLU A O 1
ATOM 698 N N . HIS A 1 92 ? 13.449 4.190 -17.030 1.00 84.62 92 HIS A N 1
A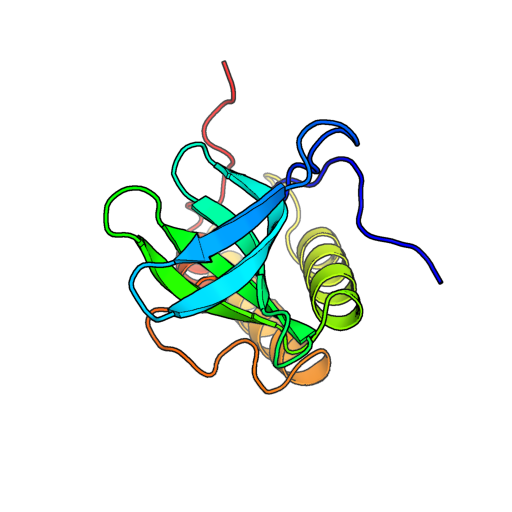TOM 699 C CA . HIS A 1 92 ? 12.589 4.415 -15.855 1.00 84.62 92 HIS A CA 1
ATOM 700 C C . HIS A 1 92 ? 11.089 4.405 -16.181 1.00 84.62 92 HIS A C 1
ATOM 702 O O . HIS A 1 92 ? 10.320 3.666 -15.558 1.00 84.62 92 HIS A O 1
ATOM 708 N N . ASP A 1 93 ? 10.676 5.125 -17.226 1.00 87.50 93 ASP A N 1
ATOM 709 C CA . ASP A 1 93 ? 9.292 5.117 -17.720 1.00 87.50 93 ASP A CA 1
ATOM 710 C C . ASP A 1 93 ? 8.834 3.710 -18.131 1.00 87.50 93 ASP A C 1
ATOM 712 O O . ASP A 1 93 ? 7.696 3.303 -17.876 1.00 87.50 93 ASP A O 1
ATOM 716 N N . THR A 1 94 ? 9.734 2.939 -18.747 1.00 88.62 94 THR A N 1
ATOM 717 C CA . THR A 1 94 ? 9.449 1.564 -19.178 1.00 88.62 94 THR A CA 1
ATOM 718 C C . THR A 1 94 ? 9.267 0.641 -17.973 1.00 88.62 94 THR A C 1
ATOM 720 O O . THR A 1 94 ? 8.340 -0.173 -17.958 1.00 88.62 94 THR A O 1
ATOM 723 N N . VAL A 1 95 ? 10.105 0.786 -16.942 1.00 88.56 95 VAL A N 1
ATOM 724 C CA . VAL A 1 95 ? 9.984 0.039 -15.681 1.00 88.56 95 VAL A CA 1
ATOM 725 C C . VAL A 1 95 ? 8.679 0.390 -14.964 1.00 88.56 95 VAL A C 1
ATOM 727 O O . VAL A 1 95 ? 7.934 -0.519 -14.591 1.00 88.56 95 VAL A O 1
ATOM 730 N N . ALA A 1 96 ? 8.345 1.678 -14.840 1.00 91.62 96 ALA A N 1
ATOM 731 C CA . ALA A 1 96 ? 7.091 2.122 -14.236 1.00 91.62 96 ALA A CA 1
ATOM 732 C C . ALA A 1 96 ? 5.872 1.573 -14.997 1.00 91.62 96 ALA A C 1
ATOM 734 O O . ALA A 1 96 ? 4.943 1.036 -14.390 1.00 91.62 96 ALA A O 1
ATOM 735 N N . ALA A 1 97 ? 5.871 1.635 -16.332 1.00 92.56 97 ALA A N 1
ATOM 736 C CA . ALA A 1 97 ? 4.784 1.096 -17.146 1.00 92.56 97 ALA A CA 1
ATOM 737 C C . ALA A 1 97 ? 4.616 -0.425 -16.968 1.00 92.56 97 ALA A C 1
ATOM 739 O O . ALA A 1 97 ? 3.499 -0.900 -16.752 1.00 92.56 97 ALA A O 1
ATOM 740 N N . ALA A 1 98 ? 5.715 -1.184 -16.985 1.00 92.56 98 ALA A N 1
ATOM 741 C CA . ALA A 1 98 ? 5.679 -2.628 -16.768 1.00 92.56 98 ALA A CA 1
ATOM 742 C C . ALA A 1 98 ? 5.176 -2.985 -15.359 1.00 92.56 98 ALA A C 1
ATOM 744 O O . ALA A 1 98 ? 4.334 -3.875 -15.198 1.00 92.56 98 ALA A O 1
ATOM 745 N N . PHE A 1 99 ? 5.638 -2.262 -14.335 1.00 94.25 99 PHE A N 1
ATOM 746 C CA . PHE A 1 99 ? 5.194 -2.479 -12.962 1.00 94.25 99 PHE A CA 1
ATOM 747 C C . PHE A 1 99 ? 3.711 -2.128 -12.777 1.00 94.25 99 PHE A C 1
ATOM 749 O O . PHE A 1 99 ? 2.969 -2.883 -12.147 1.00 94.25 99 PHE A O 1
ATOM 756 N N . ARG A 1 100 ? 3.233 -1.047 -13.406 1.00 95.69 100 ARG A N 1
ATOM 757 C CA . ARG A 1 100 ? 1.812 -0.668 -13.435 1.00 95.69 100 ARG A CA 1
ATOM 758 C C . ARG A 1 100 ? 0.932 -1.789 -13.979 1.00 95.69 100 ARG A C 1
A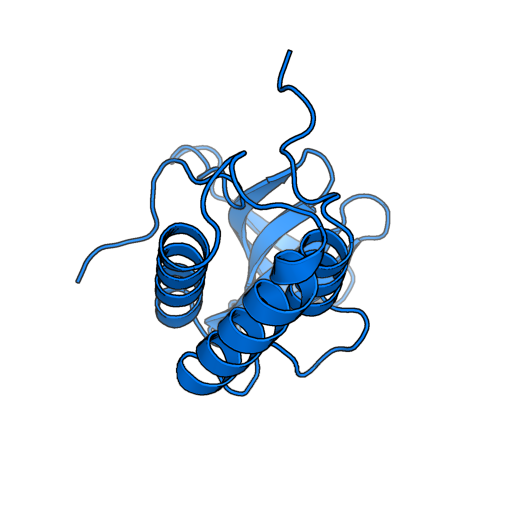TOM 760 O O . ARG A 1 100 ? -0.107 -2.093 -13.390 1.00 95.69 100 ARG A O 1
ATOM 767 N N . ASP A 1 101 ? 1.317 -2.386 -15.101 1.00 95.81 101 ASP A N 1
ATOM 768 C CA . ASP A 1 101 ? 0.545 -3.479 -15.690 1.00 95.81 101 ASP A CA 1
ATOM 769 C C . ASP A 1 101 ? 0.554 -4.705 -14.776 1.00 95.81 101 ASP A C 1
ATOM 771 O O . ASP A 1 101 ? -0.492 -5.320 -14.546 1.00 95.81 101 ASP A O 1
ATOM 775 N N . ARG A 1 102 ? 1.689 -4.984 -14.129 1.00 96.81 102 ARG A N 1
ATOM 776 C CA . ARG A 1 102 ? 1.783 -6.073 -13.160 1.00 96.81 102 ARG A CA 1
ATOM 777 C C . ARG A 1 102 ? 0.898 -5.861 -11.930 1.00 96.81 102 ARG A C 1
ATOM 779 O O . ARG A 1 102 ? 0.242 -6.805 -11.487 1.00 96.81 102 ARG A O 1
ATOM 786 N N . LEU A 1 103 ? 0.820 -4.635 -11.412 1.00 97.06 103 LEU A N 1
ATOM 787 C CA . LEU A 1 103 ? -0.089 -4.273 -10.321 1.00 97.06 103 LEU A CA 1
ATOM 788 C C . LEU A 1 103 ? -1.550 -4.534 -10.700 1.00 97.06 103 LEU A C 1
ATOM 790 O O . LEU A 1 103 ? -2.281 -5.129 -9.911 1.00 97.06 103 LEU A O 1
ATOM 794 N N . ARG A 1 104 ? -1.964 -4.176 -11.922 1.00 96.88 104 ARG A N 1
ATOM 795 C CA . ARG A 1 104 ? -3.331 -4.425 -12.419 1.00 96.88 104 ARG A CA 1
ATOM 796 C C . ARG A 1 104 ? -3.658 -5.910 -12.538 1.00 96.88 104 ARG A C 1
ATOM 798 O O . ARG A 1 104 ? -4.788 -6.304 -12.262 1.00 96.88 104 ARG A O 1
ATOM 805 N N . GLU A 1 105 ? -2.690 -6.725 -12.949 1.00 97.56 105 GLU A N 1
ATOM 806 C CA . GLU A 1 105 ? -2.850 -8.181 -13.027 1.00 97.56 105 GLU A CA 1
ATOM 807 C C . GLU A 1 105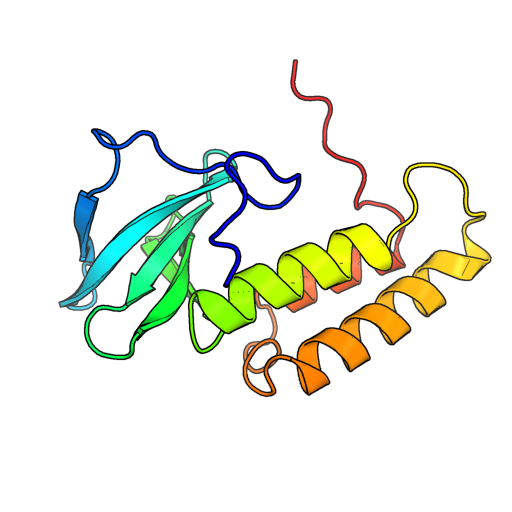 ? -2.969 -8.835 -11.646 1.00 97.56 105 GLU A C 1
ATOM 809 O O . GLU A 1 105 ? -3.720 -9.797 -11.473 1.00 97.56 105 GLU A O 1
ATOM 814 N N . ILE A 1 106 ? -2.206 -8.344 -10.666 1.00 97.75 106 ILE A N 1
ATOM 815 C CA . ILE A 1 106 ? -2.226 -8.856 -9.291 1.00 97.75 106 ILE A CA 1
ATOM 816 C C . ILE A 1 106 ? -3.510 -8.429 -8.584 1.00 97.75 106 ILE A C 1
ATOM 818 O O . ILE A 1 106 ? -4.151 -9.246 -7.920 1.00 97.75 106 ILE A O 1
ATOM 822 N N . ASP A 1 107 ? -3.866 -7.158 -8.728 1.00 98.19 107 ASP A N 1
ATOM 823 C CA . ASP A 1 107 ? -5.002 -6.532 -8.081 1.00 98.19 107 ASP A CA 1
ATOM 824 C C . ASP A 1 107 ? -5.534 -5.362 -8.923 1.00 98.19 107 ASP A C 1
ATOM 826 O O . ASP A 1 107 ? -4.980 -4.257 -8.882 1.00 98.19 107 ASP A O 1
ATOM 830 N N . PRO A 1 108 ? -6.664 -5.548 -9.626 1.00 96.88 108 PRO A N 1
ATOM 831 C CA . PRO A 1 108 ? -7.275 -4.498 -10.440 1.00 96.88 108 PRO A CA 1
ATOM 832 C C . PRO A 1 108 ? -7.682 -3.245 -9.653 1.00 96.88 108 PRO A C 1
ATOM 834 O O . PRO A 1 108 ? -7.914 -2.196 -10.249 1.00 96.88 108 PRO A O 1
ATOM 837 N N . THR A 1 109 ? -7.799 -3.341 -8.324 1.00 97.75 109 THR A N 1
ATOM 838 C CA . THR A 1 109 ? -8.199 -2.225 -7.458 1.00 97.75 109 THR A CA 1
ATOM 839 C C . THR A 1 109 ? -7.019 -1.389 -6.967 1.00 97.75 109 THR A C 1
ATOM 841 O O . THR A 1 109 ? -7.240 -0.292 -6.462 1.00 97.75 109 THR A O 1
ATOM 844 N N . SER A 1 110 ? -5.783 -1.870 -7.132 1.00 96.44 110 SER A N 1
ATOM 845 C CA . SER A 1 110 ? -4.563 -1.223 -6.618 1.00 96.44 110 SER A CA 1
ATOM 846 C C . SER A 1 110 ? -4.349 0.202 -7.143 1.00 96.44 110 SER A C 1
ATOM 848 O O . SER A 1 110 ? -3.802 1.047 -6.447 1.00 96.44 110 SER A O 1
ATOM 850 N N . LEU A 1 111 ? -4.841 0.498 -8.349 1.00 96.94 111 LEU A N 1
ATOM 851 C CA . LEU A 1 111 ? -4.702 1.803 -9.009 1.00 96.94 111 LEU A CA 1
ATOM 852 C C . LEU A 1 111 ? -6.016 2.594 -9.075 1.00 96.94 111 LEU A C 1
ATOM 854 O O . LEU A 1 111 ? -6.161 3.474 -9.924 1.00 96.94 111 LEU A O 1
ATOM 858 N N . ARG A 1 112 ? -7.000 2.261 -8.229 1.00 95.75 112 ARG A N 1
ATOM 859 C CA . ARG A 1 112 ? -8.344 2.866 -8.277 1.00 95.75 112 ARG A CA 1
ATOM 860 C C . ARG A 1 112 ? -8.396 4.324 -7.795 1.00 95.75 112 ARG A C 1
ATOM 862 O O . ARG A 1 112 ? -9.338 5.029 -8.137 1.00 95.75 112 ARG A O 1
ATOM 869 N N . GLU A 1 113 ? -7.445 4.734 -6.960 1.00 93.88 113 GLU A N 1
ATOM 870 C CA . GLU A 1 113 ? -7.351 6.073 -6.367 1.00 93.88 113 GLU A CA 1
ATOM 871 C C . GLU A 1 113 ? -6.179 6.815 -7.004 1.00 93.88 113 GLU A C 1
ATOM 873 O O . GLU A 1 113 ? -5.076 6.284 -7.009 1.00 93.88 113 GLU A O 1
ATOM 878 N N . ASP A 1 114 ? -6.417 8.011 -7.544 1.00 89.56 114 ASP A N 1
ATOM 879 C CA . ASP A 1 114 ? -5.403 8.872 -8.162 1.00 89.56 114 ASP A CA 1
ATOM 880 C C . ASP A 1 114 ? -5.586 10.317 -7.635 1.00 89.56 114 ASP A C 1
ATOM 882 O O . ASP A 1 114 ? -6.603 10.948 -7.953 1.00 89.56 114 ASP A O 1
ATOM 886 N N . PRO A 1 115 ? -4.681 10.826 -6.774 1.00 87.56 115 PRO A N 1
ATOM 887 C CA . PRO A 1 115 ? -3.463 10.162 -6.310 1.00 87.56 115 PRO A CA 1
ATOM 888 C C . PRO A 1 115 ? -3.754 9.020 -5.320 1.00 87.56 115 PRO A C 1
ATOM 890 O O . PRO A 1 115 ? -4.687 9.084 -4.522 1.00 87.56 115 PRO A O 1
ATOM 893 N N . GLY A 1 116 ? -2.909 7.991 -5.349 1.00 93.06 116 GLY A N 1
ATOM 894 C CA . GLY A 1 116 ? -2.921 6.856 -4.424 1.00 93.06 116 GLY A CA 1
ATOM 895 C C . GLY A 1 116 ? -1.512 6.287 -4.261 1.00 93.06 116 GLY A C 1
ATOM 896 O O . GLY A 1 116 ? -0.631 6.620 -5.054 1.00 93.06 116 GLY A O 1
ATOM 897 N N . PHE A 1 117 ? -1.296 5.428 -3.258 1.00 96.06 117 PHE A N 1
ATOM 898 C CA . PHE A 1 117 ? 0.039 4.923 -2.889 1.00 96.06 117 PHE A CA 1
ATOM 899 C C . PHE A 1 117 ? 0.839 4.411 -4.096 1.00 96.06 117 PHE A C 1
ATOM 901 O O . PHE A 1 117 ? 1.936 4.884 -4.377 1.00 96.06 117 PHE A O 1
ATOM 908 N N . TRP A 1 118 ? 0.249 3.499 -4.872 1.00 96.50 118 TRP A N 1
ATOM 909 C CA . TRP A 1 118 ? 0.915 2.929 -6.040 1.00 96.50 118 TRP A CA 1
ATOM 910 C C . TRP A 1 118 ? 1.118 3.934 -7.177 1.00 96.50 118 TRP A C 1
ATOM 912 O O . TRP A 1 118 ? 2.089 3.807 -7.912 1.00 96.50 118 TRP A O 1
ATOM 922 N N . HIS A 1 119 ? 0.243 4.932 -7.344 1.00 95.81 119 HIS A N 1
ATOM 923 C CA . HIS A 1 119 ? 0.446 5.969 -8.367 1.00 95.81 119 HIS A CA 1
ATOM 924 C C . HIS A 1 119 ? 1.604 6.894 -8.021 1.00 95.81 119 HIS A C 1
ATOM 926 O O . HIS A 1 119 ? 2.360 7.241 -8.922 1.00 95.81 119 HIS A O 1
ATOM 932 N N . GLN A 1 120 ? 1.754 7.252 -6.744 1.00 93.62 120 GLN A N 1
ATOM 933 C CA . GLN A 1 120 ? 2.893 8.040 -6.269 1.00 93.62 120 GLN A CA 1
ATOM 934 C C . GLN A 1 120 ? 4.192 7.275 -6.513 1.00 93.62 120 GLN A C 1
ATOM 936 O O . GLN A 1 120 ? 5.044 7.756 -7.244 1.00 93.62 120 GLN A O 1
ATOM 941 N N . LEU A 1 121 ? 4.265 6.017 -6.072 1.00 92.94 121 LEU A N 1
ATOM 942 C CA . LEU A 1 121 ? 5.454 5.202 -6.304 1.00 92.94 121 LEU A CA 1
ATOM 943 C C . LEU A 1 121 ? 5.764 5.005 -7.799 1.00 92.94 121 LEU A C 1
ATOM 945 O O . LEU A 1 121 ? 6.916 5.049 -8.208 1.00 92.94 121 LEU A O 1
ATOM 949 N N . LEU A 1 122 ? 4.751 4.786 -8.644 1.00 93.75 122 LEU A N 1
ATOM 950 C CA . LEU A 1 122 ? 4.947 4.686 -10.095 1.00 93.75 122 LEU A CA 1
ATOM 951 C C . LEU A 1 122 ? 5.494 5.983 -10.697 1.00 93.75 122 LEU A C 1
ATOM 953 O O . LEU A 1 122 ? 6.278 5.921 -11.643 1.00 93.75 122 LEU A O 1
ATOM 957 N N . PHE A 1 123 ? 5.064 7.132 -10.175 1.00 92.38 123 PHE A N 1
ATOM 958 C CA . PHE A 1 123 ? 5.600 8.427 -10.565 1.00 92.38 123 PHE A CA 1
ATOM 959 C C . PHE A 1 123 ? 7.066 8.554 -10.135 1.00 92.38 123 PHE A C 1
ATOM 961 O O . PHE A 1 123 ? 7.903 8.833 -10.990 1.00 92.38 123 PHE A O 1
ATOM 968 N N . ASP A 1 124 ? 7.392 8.229 -8.884 1.00 89.69 124 ASP A N 1
ATOM 969 C CA . ASP A 1 124 ? 8.762 8.265 -8.354 1.00 89.69 124 ASP A CA 1
ATOM 970 C C . ASP A 1 124 ? 9.694 7.345 -9.162 1.00 89.69 124 ASP A C 1
ATOM 972 O O . ASP A 1 124 ? 10.784 7.745 -9.571 1.00 89.69 124 ASP A O 1
ATOM 976 N N . ILE A 1 125 ? 9.222 6.139 -9.513 1.00 88.56 125 I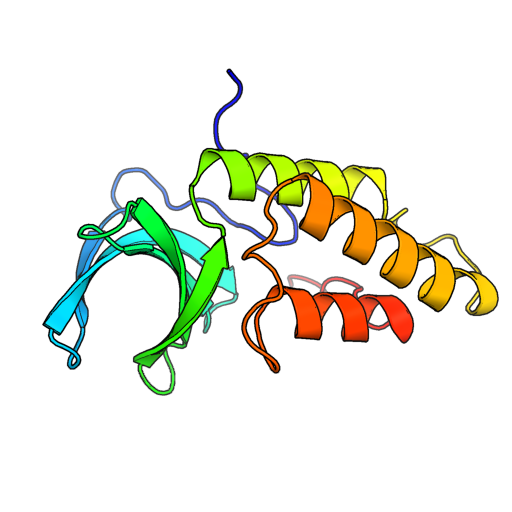LE A N 1
ATOM 977 C CA . ILE A 1 125 ? 9.944 5.220 -10.403 1.00 88.56 125 ILE A CA 1
ATOM 978 C C . ILE A 1 125 ? 10.186 5.863 -11.769 1.00 88.56 125 ILE A C 1
ATOM 980 O O . ILE A 1 125 ? 11.305 5.795 -12.268 1.00 88.56 125 ILE A O 1
ATOM 984 N N . SER A 1 126 ? 9.163 6.483 -12.367 1.00 89.06 126 SER A N 1
ATOM 985 C CA . SER A 1 126 ? 9.245 7.065 -13.715 1.00 89.06 126 SER A CA 1
ATOM 986 C C . SER A 1 126 ? 10.254 8.210 -13.822 1.00 89.06 126 SER A C 1
ATOM 988 O O . SER A 1 126 ? 10.894 8.367 -14.858 1.00 89.06 126 SER A O 1
ATOM 990 N N . ILE A 1 127 ? 10.454 8.966 -12.738 1.00 86.56 127 ILE A N 1
ATOM 991 C CA . ILE A 1 127 ? 11.412 10.079 -12.692 1.00 86.56 127 ILE A CA 1
ATOM 992 C C . ILE A 1 127 ? 12.776 9.683 -12.106 1.00 86.56 127 ILE A C 1
ATOM 994 O O . ILE A 1 127 ? 13.658 10.532 -12.008 1.00 86.56 127 ILE A O 1
ATOM 998 N N . GLY A 1 128 ? 12.964 8.413 -11.731 1.00 80.50 128 GLY A N 1
ATOM 999 C CA . GLY A 1 128 ? 14.204 7.926 -11.120 1.00 80.50 128 GLY A CA 1
ATOM 1000 C C . GLY A 1 128 ? 14.413 8.350 -9.662 1.00 80.50 128 GLY A C 1
ATOM 1001 O O . GLY A 1 128 ? 15.506 8.167 -9.138 1.00 80.50 128 GLY A O 1
ATOM 1002 N N . ASP A 1 129 ? 13.380 8.876 -9.002 1.00 80.12 129 ASP A N 1
ATOM 1003 C CA . ASP A 1 129 ? 13.406 9.395 -7.624 1.00 80.12 129 ASP A CA 1
ATOM 1004 C C . ASP A 1 129 ? 12.844 8.378 -6.617 1.00 80.12 129 ASP A C 1
ATOM 1006 O O . ASP A 1 129 ? 12.251 8.714 -5.601 1.00 80.12 129 ASP A O 1
ATOM 1010 N N . TRP A 1 130 ? 12.980 7.088 -6.926 1.00 72.25 130 TRP A N 1
ATOM 1011 C CA . TRP A 1 130 ? 12.524 5.995 -6.059 1.00 72.25 130 TRP A CA 1
ATOM 1012 C C . TRP A 1 130 ? 13.654 5.426 -5.191 1.00 72.25 130 TRP A C 1
ATOM 1014 O O . TRP A 1 130 ? 13.507 4.370 -4.574 1.00 72.25 130 TRP A O 1
ATOM 1024 N N . VAL A 1 131 ? 14.801 6.106 -5.153 1.00 56.12 131 VAL A N 1
ATOM 1025 C CA . VAL A 1 131 ? 15.941 5.705 -4.332 1.00 56.12 131 VAL A CA 1
ATOM 1026 C C . VAL A 1 131 ? 15.562 5.955 -2.881 1.00 56.12 131 VAL A C 1
ATOM 1028 O O . VAL A 1 131 ? 15.262 7.089 -2.524 1.00 56.12 131 VAL A O 1
ATOM 1031 N N . ALA A 1 132 ? 15.558 4.892 -2.072 1.00 48.44 132 ALA A N 1
ATOM 1032 C CA . ALA A 1 132 ? 15.400 4.983 -0.628 1.00 48.44 132 ALA A CA 1
ATOM 1033 C C . ALA A 1 132 ? 16.250 6.152 -0.119 1.00 48.44 132 ALA A C 1
ATOM 1035 O O . ALA A 1 132 ? 17.479 6.096 -0.226 1.00 48.44 132 ALA A O 1
ATOM 1036 N N . GLU A 1 133 ? 15.601 7.217 0.369 1.00 41.97 133 GLU A N 1
ATOM 1037 C CA . GLU A 1 133 ? 16.280 8.214 1.191 1.00 41.97 133 GLU A CA 1
ATOM 1038 C C . GLU A 1 133 ? 17.127 7.425 2.190 1.00 41.97 133 GLU A C 1
ATOM 1040 O O . GLU A 1 133 ? 16.616 6.505 2.834 1.00 41.97 133 GLU A O 1
ATOM 1045 N N . GLU A 1 134 ? 18.436 7.694 2.201 1.00 37.97 134 GLU A N 1
ATOM 1046 C CA . GLU A 1 134 ? 19.393 7.001 3.055 1.00 37.97 134 GLU A CA 1
ATOM 1047 C C . GLU A 1 134 ? 18.819 6.946 4.473 1.00 37.97 134 GLU A C 1
ATOM 1049 O O . GLU A 1 134 ? 18.682 7.971 5.141 1.00 37.97 134 GLU A O 1
ATOM 1054 N N . PHE A 1 135 ? 18.427 5.747 4.909 1.00 34.56 135 PHE A N 1
ATOM 1055 C CA . PHE A 1 135 ? 18.136 5.489 6.308 1.00 34.56 135 PHE A CA 1
ATOM 1056 C C . PHE A 1 135 ? 19.463 5.672 7.061 1.00 34.56 135 PHE A C 1
ATOM 1058 O O . PHE A 1 135 ? 20.300 4.767 7.046 1.00 34.56 135 PHE A O 1
ATOM 1065 N N . ASP A 1 136 ? 19.678 6.860 7.631 1.00 31.62 136 ASP A N 1
ATOM 1066 C CA . ASP A 1 136 ? 20.747 7.151 8.602 1.00 31.62 136 ASP A CA 1
ATOM 1067 C C . ASP A 1 136 ? 20.409 6.531 9.973 1.00 31.62 136 ASP A C 1
ATOM 1069 O O . ASP A 1 136 ? 19.244 6.669 10.425 1.00 31.62 136 ASP A O 1
#

Secondary structure (DSSP, 8-state):
-----SEETTEEEPPTTT-EEEE-TTS-EEEEEEEEETTEEEEEETTT--EEEEETTT--EEEEESSHHHHHHHHHHHHHH--TT---GGGHHHHHHHHHHHHHHH-TTTTSSSS-HHHHHHHHHHTT--S-----

Radius of gyration: 14.9 Å; chains: 1; bounding box: 37×34×41 Å

Foldseek 3Di:
DDAADCDAQQWHFDDPVRFDWDQAPVRFTWGWTTARDPQWTWTARPVQQFIWIAGNVPRDIFGAASHRVLVRQLRVLCVVLDDPDDDDLVCQLVSLVVSVVVSCVSGVCRVVDVVGDSVVCSVCSNRVNNPRPPPD

InterPro domains:
  IPR025851 SUKH-4 immunity protein [PF14435] (29-122)

pLDDT: mean 87.83, std 14.72, range [31.62, 98.5]

Sequence (136 aa):
MEGLPAQHELFDAFGPSEVTVETLTSGRSILFFGRYNDWQR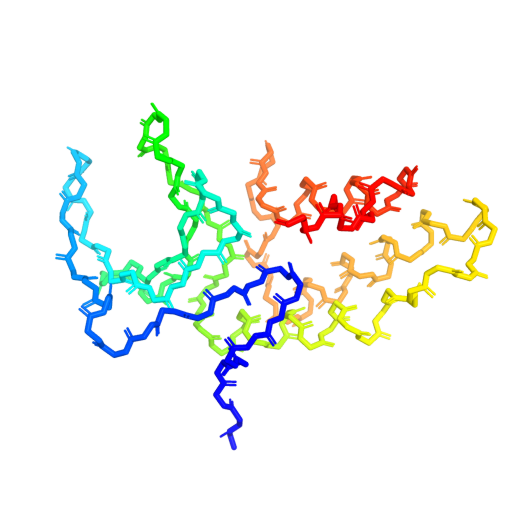FGVDTATGAVVVVHESDNSVGHVNASVTTFARSLDAFTSSCPFGSREDEEHDTVAAAFRDRLREIDPTSLREDPGFWHQLLFDISIGDWVAEEFD

Organism: Lentzea aerocolonigenes (NCBI:txid68170)